Protein AF-A0A067FS58-F1 (afdb_monomer_lite)

Organism: Citrus sinensis (NCBI:txid2711)

Sequence (103 aa):
PRLTDYDTLLENVRDLREGKPVQVPIYDFESSSRTGYRTVEVPSSRIVIIEGIYALSEKLRPLLDLRVSVTGGVHFDLVKRVLRDIQRVGQEPEEIIQQISET

Structure (mmCIF, N/CA/C/O backbone):
data_AF-A0A067FS58-F1
#
_entry.id   AF-A0A067FS58-F1
#
loop_
_atom_site.group_PDB
_atom_site.id
_atom_site.type_symbol
_atom_site.label_atom_id
_atom_site.label_alt_id
_atom_site.label_comp_id
_atom_site.label_asym_id
_atom_site.label_entity_id
_atom_site.label_seq_id
_atom_site.pdbx_PDB_ins_code
_atom_site.Cartn_x
_atom_site.Cartn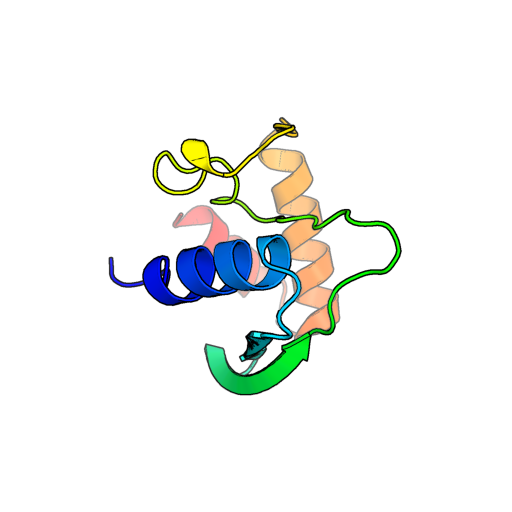_y
_atom_site.Cartn_z
_atom_site.occupancy
_atom_site.B_iso_or_equiv
_atom_site.auth_seq_id
_atom_site.auth_comp_id
_atom_site.auth_asym_id
_atom_site.auth_atom_id
_atom_site.pdbx_PDB_model_num
ATOM 1 N N . PRO A 1 1 ? 5.553 -17.229 -9.982 1.00 37.16 1 PRO A N 1
ATOM 2 C CA . PRO A 1 1 ? 4.490 -16.248 -9.655 1.00 37.16 1 PRO A CA 1
ATOM 3 C C . PRO A 1 1 ? 4.236 -16.180 -8.131 1.00 37.16 1 PRO A C 1
ATOM 5 O O . PRO A 1 1 ? 3.305 -16.781 -7.610 1.00 37.16 1 PRO A O 1
ATOM 8 N N . ARG A 1 2 ? 5.136 -15.494 -7.415 1.00 46.97 2 ARG A N 1
ATOM 9 C CA . ARG A 1 2 ? 5.149 -15.285 -5.949 1.00 46.97 2 ARG A CA 1
ATOM 10 C C . ARG A 1 2 ? 5.423 -13.793 -5.647 1.00 46.97 2 ARG A C 1
ATOM 12 O O . ARG A 1 2 ? 6.184 -13.459 -4.757 1.00 46.97 2 ARG A O 1
ATOM 19 N N . LEU A 1 3 ? 4.915 -12.891 -6.491 1.00 64.06 3 LEU A N 1
ATOM 20 C CA . LEU A 1 3 ? 5.466 -11.532 -6.648 1.00 64.06 3 LEU A CA 1
ATOM 21 C C . LEU A 1 3 ? 4.731 -10.430 -5.866 1.00 64.06 3 LEU A C 1
ATOM 23 O O . LEU A 1 3 ? 5.186 -9.292 -5.868 1.00 64.06 3 LEU A O 1
ATOM 27 N N . THR A 1 4 ? 3.613 -10.721 -5.196 1.00 73.00 4 THR A N 1
ATOM 28 C CA . THR A 1 4 ? 2.860 -9.695 -4.455 1.00 73.00 4 THR A CA 1
ATOM 29 C C . THR A 1 4 ? 2.350 -10.242 -3.130 1.00 73.00 4 THR A C 1
ATOM 31 O O . THR A 1 4 ? 1.567 -11.192 -3.094 1.00 73.00 4 THR A O 1
ATOM 34 N N . ASP A 1 5 ? 2.808 -9.620 -2.047 1.00 87.38 5 ASP A N 1
ATOM 35 C CA . ASP A 1 5 ? 2.466 -9.932 -0.661 1.00 87.38 5 ASP A CA 1
ATOM 36 C C . ASP A 1 5 ? 1.128 -9.276 -0.287 1.00 87.38 5 ASP A C 1
ATOM 38 O O . ASP A 1 5 ? 1.058 -8.217 0.341 1.00 87.38 5 ASP A O 1
ATOM 42 N N . TYR A 1 6 ? 0.043 -9.869 -0.790 1.00 90.69 6 TYR A N 1
ATOM 43 C CA . TYR A 1 6 ? -1.307 -9.364 -0.542 1.00 90.69 6 TYR A CA 1
ATOM 44 C C . TYR A 1 6 ? -1.710 -9.461 0.922 1.00 90.69 6 TYR A C 1
ATOM 46 O O . TYR A 1 6 ? -2.518 -8.649 1.354 1.00 90.69 6 TYR A O 1
ATOM 54 N N . ASP A 1 7 ? -1.180 -10.428 1.664 1.00 92.25 7 ASP A N 1
ATOM 55 C CA . ASP A 1 7 ? -1.582 -10.643 3.050 1.00 92.25 7 ASP A CA 1
ATOM 56 C C . ASP A 1 7 ? -1.131 -9.455 3.908 1.00 92.25 7 ASP A C 1
ATOM 58 O O . ASP A 1 7 ? -1.976 -8.823 4.545 1.00 92.25 7 ASP A O 1
ATOM 62 N N . THR A 1 8 ? 0.139 -9.038 3.789 1.00 93.69 8 THR A N 1
ATOM 63 C CA . THR A 1 8 ? 0.631 -7.805 4.433 1.00 93.69 8 THR A CA 1
ATOM 64 C C . THR A 1 8 ? -0.123 -6.559 3.959 1.00 93.69 8 THR A C 1
ATOM 66 O O . THR A 1 8 ? -0.442 -5.685 4.762 1.00 93.69 8 THR A O 1
ATOM 69 N N . LEU A 1 9 ? -0.445 -6.448 2.664 1.00 94.06 9 LEU A N 1
ATOM 70 C CA . LEU A 1 9 ? -1.198 -5.292 2.162 1.00 94.06 9 LEU A CA 1
ATOM 71 C C . LEU A 1 9 ? -2.612 -5.222 2.760 1.00 94.06 9 LEU A C 1
ATOM 73 O O . LEU A 1 9 ? -3.048 -4.152 3.179 1.00 94.06 9 LEU A O 1
ATOM 77 N N . LEU A 1 10 ? -3.335 -6.342 2.789 1.00 95.25 10 LEU A N 1
ATOM 78 C CA . LEU A 1 10 ? -4.703 -6.406 3.306 1.00 95.25 10 LEU A CA 1
ATOM 79 C C . LEU A 1 10 ? -4.752 -6.132 4.810 1.00 95.25 10 LEU A C 1
ATOM 81 O O . LEU A 1 10 ? -5.666 -5.444 5.262 1.00 95.25 10 LEU A O 1
ATOM 85 N N . GLU A 1 11 ? -3.786 -6.652 5.565 1.00 96.12 11 GLU A N 1
ATOM 86 C CA . GLU A 1 11 ? -3.627 -6.366 6.992 1.00 96.12 11 GLU A CA 1
ATOM 87 C C . GLU A 1 11 ? -3.385 -4.873 7.227 1.00 96.12 11 GLU A C 1
ATOM 89 O O . GLU A 1 11 ? -4.183 -4.229 7.906 1.00 96.12 11 GLU A O 1
ATOM 94 N N . ASN A 1 12 ? -2.399 -4.285 6.543 1.00 96.38 12 ASN A N 1
ATOM 95 C CA . ASN A 1 12 ? -2.091 -2.862 6.674 1.00 96.38 12 ASN A CA 1
ATOM 96 C C . ASN A 1 12 ? -3.291 -1.961 6.326 1.00 96.38 12 ASN A C 1
ATOM 98 O O . ASN A 1 12 ? -3.548 -0.961 6.994 1.00 96.38 12 ASN A O 1
ATOM 102 N N . VAL A 1 13 ? -4.060 -2.296 5.286 1.00 95.56 13 VAL A N 1
ATOM 103 C CA . VAL A 1 13 ? -5.255 -1.515 4.918 1.00 95.56 13 VAL A CA 1
ATOM 104 C C . VAL A 1 13 ? -6.342 -1.616 5.993 1.00 95.56 13 VAL A C 1
ATOM 106 O O . VAL A 1 13 ? -6.999 -0.616 6.288 1.00 95.56 13 VAL A O 1
ATOM 109 N N . ARG A 1 14 ? -6.535 -2.795 6.596 1.00 95.88 14 ARG A N 1
ATOM 110 C CA . ARG A 1 14 ? -7.499 -2.984 7.693 1.00 95.88 14 ARG A CA 1
ATOM 111 C C . ARG A 1 14 ? -7.083 -2.214 8.939 1.00 95.88 14 ARG A C 1
ATOM 113 O O . ARG A 1 14 ? -7.907 -1.484 9.479 1.00 95.88 14 ARG A O 1
ATOM 120 N N . ASP A 1 15 ? -5.820 -2.306 9.333 1.00 97.12 15 ASP A N 1
ATOM 121 C CA . ASP A 1 15 ? -5.301 -1.605 10.507 1.00 97.12 15 ASP A CA 1
ATOM 122 C C . ASP A 1 15 ? -5.407 -0.083 10.358 1.00 97.12 15 ASP A C 1
ATOM 124 O O . ASP A 1 15 ? -5.907 0.591 11.261 1.00 97.12 15 ASP A O 1
ATOM 128 N N . LEU A 1 16 ? -5.065 0.465 9.185 1.00 96.44 16 LEU A N 1
ATOM 129 C CA . LEU A 1 16 ? -5.267 1.891 8.906 1.00 96.44 16 LEU A CA 1
ATOM 130 C C . LEU A 1 16 ? -6.745 2.295 9.004 1.00 96.44 16 LEU A C 1
ATOM 132 O O . LEU A 1 16 ? -7.055 3.373 9.518 1.00 96.44 16 LEU A O 1
ATOM 136 N N . ARG A 1 17 ? -7.668 1.434 8.553 1.00 93.56 17 ARG A N 1
ATOM 137 C CA . ARG A 1 17 ? -9.118 1.665 8.668 1.00 93.56 17 ARG A CA 1
ATOM 138 C C . ARG A 1 17 ? -9.597 1.641 10.121 1.00 93.56 17 ARG A C 1
ATOM 140 O O . ARG A 1 17 ? -10.526 2.368 10.465 1.00 93.56 17 ARG A O 1
ATOM 147 N N . GLU A 1 18 ? -8.957 0.837 10.965 1.00 95.50 18 GLU A N 1
ATOM 148 C CA . GLU A 1 18 ? -9.205 0.764 12.409 1.00 95.50 18 GLU A CA 1
ATOM 149 C C . GLU A 1 18 ? -8.508 1.879 13.205 1.00 95.50 18 GLU A C 1
ATOM 151 O O . GLU A 1 18 ? -8.657 1.955 14.424 1.00 95.50 18 GLU A O 1
ATOM 156 N N . GLY A 1 19 ? -7.773 2.771 12.536 1.00 95.50 19 GLY A N 1
ATOM 157 C CA . GLY A 1 19 ? -7.060 3.860 13.194 1.00 95.50 19 GLY A CA 1
ATOM 158 C C . GLY A 1 19 ? -5.788 3.403 13.905 1.00 95.50 19 GLY A C 1
ATOM 159 O O . GLY A 1 19 ? -5.391 4.014 14.898 1.00 95.50 19 GLY A O 1
ATOM 160 N N . LYS A 1 20 ? -5.134 2.358 13.392 1.00 97.56 20 LYS A N 1
ATOM 161 C CA . LYS A 1 20 ? -3.832 1.883 13.866 1.00 97.56 20 LYS A CA 1
ATOM 162 C C . LYS A 1 20 ? -2.727 2.251 12.865 1.00 97.56 20 LYS A C 1
ATOM 164 O O . LYS A 1 20 ? -2.950 2.147 11.658 1.00 97.56 20 LYS A O 1
ATOM 169 N N . PRO A 1 21 ? -1.541 2.676 13.336 1.00 97.31 21 PRO A N 1
ATOM 170 C CA . PRO A 1 21 ? -0.379 2.850 12.471 1.00 97.31 21 PRO A CA 1
ATOM 171 C C . PRO A 1 21 ? 0.131 1.493 11.974 1.00 97.31 21 PRO A C 1
ATOM 173 O O . PRO A 1 21 ? -0.012 0.482 12.662 1.00 97.31 21 PRO A O 1
ATOM 176 N N . VAL A 1 22 ? 0.757 1.476 10.797 1.00 97.81 22 VAL A N 1
ATOM 177 C CA . VAL A 1 22 ? 1.171 0.231 10.123 1.00 97.81 22 VAL A CA 1
ATOM 178 C C . VAL A 1 22 ? 2.612 0.275 9.638 1.00 97.81 22 VAL A C 1
ATOM 180 O O . VAL A 1 22 ? 3.160 1.349 9.392 1.00 97.81 22 VAL A O 1
ATOM 183 N N . GLN A 1 23 ? 3.221 -0.898 9.455 1.00 97.19 23 GLN A N 1
ATOM 184 C CA . GLN A 1 23 ? 4.564 -1.027 8.892 1.00 97.19 23 GLN A CA 1
ATOM 185 C C . GLN A 1 23 ? 4.491 -1.378 7.409 1.00 97.19 23 GLN A C 1
ATOM 187 O O . GLN A 1 23 ? 4.159 -2.499 7.020 1.00 97.19 23 GLN A O 1
ATOM 192 N N . VAL A 1 24 ? 4.827 -0.410 6.560 1.00 95.62 24 VAL A N 1
ATOM 193 C CA . VAL A 1 24 ? 4.827 -0.600 5.108 1.00 95.62 24 VAL A CA 1
ATOM 194 C C . VAL A 1 24 ? 6.232 -0.990 4.653 1.00 95.62 24 VAL A C 1
ATOM 196 O O . VAL A 1 24 ? 7.182 -0.262 4.953 1.00 95.62 24 VAL A O 1
ATOM 199 N N . PRO A 1 25 ? 6.401 -2.114 3.933 1.00 94.44 25 PRO A N 1
ATOM 200 C CA . PRO A 1 25 ? 7.703 -2.508 3.422 1.00 94.44 25 PRO A CA 1
ATOM 201 C C . PRO A 1 25 ? 8.223 -1.493 2.400 1.00 94.44 25 PRO A C 1
ATOM 203 O O . PRO A 1 25 ? 7.478 -1.004 1.550 1.00 94.44 25 PRO A O 1
ATOM 206 N N . ILE A 1 26 ? 9.521 -1.213 2.463 1.00 93.94 26 ILE A N 1
ATOM 207 C CA . ILE A 1 26 ? 10.228 -0.389 1.484 1.00 93.94 26 ILE A CA 1
ATOM 208 C C . ILE A 1 26 ? 10.829 -1.330 0.442 1.00 93.94 26 ILE A C 1
ATOM 210 O O . ILE A 1 26 ? 11.573 -2.250 0.792 1.00 93.94 26 ILE A O 1
ATOM 214 N N . TYR A 1 27 ? 10.481 -1.116 -0.825 1.00 90.69 27 TYR A N 1
ATOM 215 C CA . TYR A 1 27 ? 11.073 -1.834 -1.949 1.00 90.69 27 TYR A CA 1
ATOM 216 C C . TYR A 1 27 ? 12.133 -0.961 -2.612 1.00 90.69 27 TYR A C 1
ATOM 218 O O . TYR A 1 27 ? 11.847 0.175 -2.996 1.00 90.69 27 TYR A O 1
ATOM 226 N N . ASP A 1 28 ? 13.337 -1.503 -2.739 1.00 88.50 28 ASP A N 1
ATOM 227 C CA . ASP A 1 28 ? 14.429 -0.897 -3.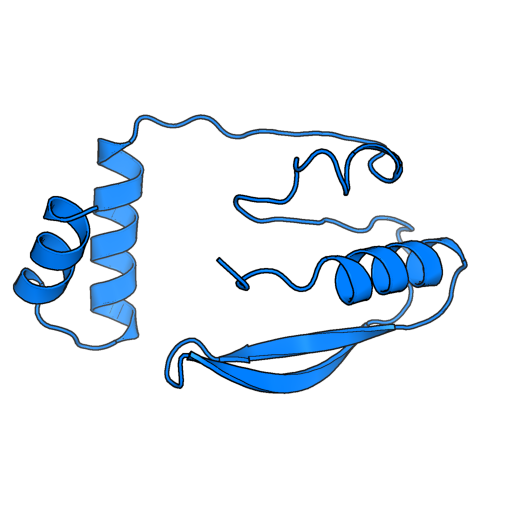481 1.00 88.50 28 ASP A CA 1
ATOM 228 C C . ASP A 1 28 ? 14.498 -1.510 -4.883 1.00 88.50 28 ASP A C 1
ATOM 230 O O . ASP A 1 28 ? 14.603 -2.728 -5.051 1.00 88.50 28 ASP A O 1
ATOM 234 N N . PHE A 1 29 ? 14.415 -0.646 -5.892 1.00 82.81 29 PHE A N 1
ATOM 235 C CA . PHE A 1 29 ? 14.426 -1.045 -7.293 1.00 82.81 29 PHE A CA 1
ATOM 236 C C . PHE A 1 29 ? 15.832 -1.368 -7.800 1.00 82.8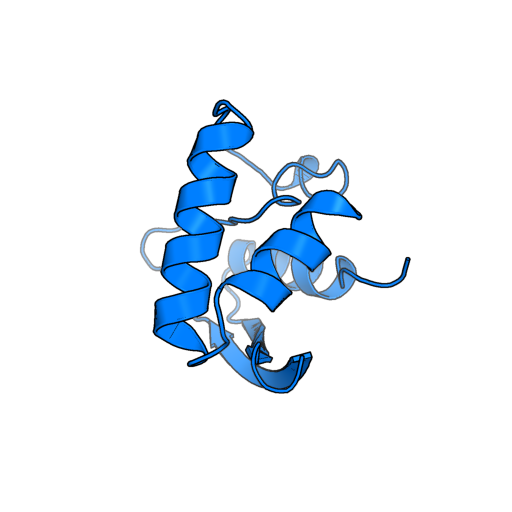1 29 PHE A C 1
ATOM 238 O O . PHE A 1 29 ? 15.945 -2.210 -8.687 1.00 82.81 29 PHE A O 1
ATOM 245 N N . GLU A 1 30 ? 16.884 -0.769 -7.230 1.00 83.94 30 GLU A N 1
ATOM 246 C CA . GLU A 1 30 ? 18.268 -1.040 -7.642 1.00 83.94 30 GLU A CA 1
ATOM 247 C C . GLU A 1 30 ? 18.674 -2.458 -7.235 1.00 83.94 30 GLU A C 1
ATOM 249 O O . GLU A 1 30 ? 19.106 -3.256 -8.066 1.00 83.94 30 GLU A O 1
ATOM 254 N N . SER A 1 31 ? 18.447 -2.817 -5.969 1.00 88.38 31 SER A N 1
ATOM 255 C CA . SER A 1 31 ? 18.722 -4.170 -5.466 1.00 88.38 31 SER A CA 1
ATOM 256 C C . SER A 1 31 ? 17.605 -5.184 -5.740 1.00 88.38 31 SER A C 1
ATOM 258 O O . SER A 1 31 ? 17.759 -6.364 -5.419 1.00 88.38 31 SER A O 1
ATOM 260 N N . SER A 1 32 ? 16.476 -4.750 -6.313 1.00 84.38 32 SER A N 1
ATOM 261 C CA . SER A 1 32 ? 15.275 -5.571 -6.531 1.00 84.38 32 SER A CA 1
ATOM 262 C C . SER A 1 32 ? 14.834 -6.343 -5.278 1.00 84.38 32 SER A C 1
ATOM 264 O O . SER A 1 32 ? 14.501 -7.532 -5.332 1.00 84.38 32 SER A O 1
ATOM 266 N N . SER A 1 33 ? 14.864 -5.681 -4.119 1.00 88.31 33 SER A N 1
ATOM 267 C CA . SER A 1 33 ? 14.663 -6.336 -2.826 1.00 88.31 33 SER A CA 1
ATOM 268 C C . SER A 1 33 ? 13.912 -5.464 -1.815 1.00 88.31 33 SER A C 1
ATOM 270 O O . SER A 1 33 ? 13.772 -4.250 -1.969 1.00 88.31 33 SER A O 1
ATOM 272 N N . ARG A 1 34 ? 13.384 -6.096 -0.758 1.00 91.12 34 ARG A N 1
ATOM 273 C CA . ARG A 1 34 ? 12.798 -5.390 0.391 1.00 91.12 34 ARG A CA 1
ATOM 274 C C . ARG A 1 34 ? 13.930 -4.981 1.336 1.00 91.12 34 ARG A C 1
ATOM 276 O O . ARG A 1 34 ? 14.582 -5.853 1.901 1.00 91.12 34 ARG A O 1
ATOM 283 N N . THR A 1 35 ? 14.128 -3.682 1.540 1.00 94.00 35 THR A N 1
ATOM 284 C CA . THR A 1 35 ? 15.270 -3.139 2.308 1.00 94.00 35 THR A CA 1
ATOM 285 C C . THR A 1 35 ? 14.915 -2.695 3.723 1.00 94.00 35 THR A C 1
ATOM 287 O O . THR A 1 35 ? 15.800 -2.406 4.525 1.00 94.00 35 THR A O 1
ATOM 290 N N . GLY A 1 36 ? 13.629 -2.674 4.072 1.00 94.94 36 GLY A N 1
ATOM 291 C CA . GLY A 1 36 ? 13.182 -2.335 5.417 1.00 94.94 36 GLY A CA 1
ATOM 292 C C . GLY A 1 36 ? 11.687 -2.074 5.494 1.00 94.94 36 GLY A C 1
ATOM 293 O O . GLY A 1 36 ? 10.922 -2.484 4.618 1.00 94.94 36 GLY A O 1
ATOM 294 N N . TYR A 1 37 ? 11.288 -1.372 6.552 1.00 96.25 37 TYR A N 1
ATOM 295 C CA . TYR A 1 37 ? 9.912 -0.961 6.810 1.00 96.25 37 TYR A CA 1
ATOM 296 C C . TYR A 1 37 ? 9.867 0.515 7.189 1.00 96.25 37 TYR A C 1
ATOM 298 O O . TYR A 1 37 ? 10.800 1.043 7.796 1.00 96.25 37 TYR A O 1
ATOM 306 N N . ARG A 1 38 ? 8.765 1.169 6.835 1.00 96.81 38 ARG A N 1
ATOM 307 C CA . ARG A 1 38 ? 8.442 2.528 7.257 1.00 96.81 38 ARG A CA 1
ATOM 308 C C . ARG A 1 38 ? 7.102 2.519 7.975 1.00 96.81 38 ARG A C 1
ATOM 310 O O . ARG A 1 38 ? 6.116 2.032 7.417 1.00 96.81 38 ARG A O 1
ATOM 317 N N . THR A 1 39 ? 7.049 3.161 9.136 1.00 97.50 39 THR A N 1
ATOM 318 C CA . THR A 1 39 ? 5.783 3.420 9.819 1.00 97.50 39 THR A CA 1
ATOM 319 C C . THR A 1 39 ? 4.947 4.403 9.003 1.00 97.50 39 THR A C 1
ATOM 321 O O . THR A 1 39 ? 5.420 5.476 8.619 1.00 97.50 39 THR A O 1
ATOM 324 N N . VAL A 1 40 ? 3.700 4.038 8.730 1.00 96.38 40 VAL A N 1
ATOM 325 C CA . VAL A 1 40 ? 2.684 4.930 8.178 1.00 96.38 40 VAL A CA 1
ATOM 326 C C . VAL A 1 40 ? 1.652 5.182 9.264 1.00 96.38 40 VAL A C 1
ATOM 328 O O . VAL A 1 40 ? 0.954 4.268 9.698 1.00 96.38 40 VAL A O 1
ATOM 331 N N . GLU A 1 41 ? 1.590 6.435 9.704 1.00 97.31 41 GLU A N 1
ATOM 332 C CA . GLU A 1 41 ? 0.591 6.906 10.655 1.00 97.31 41 GLU A CA 1
ATOM 333 C C . GLU A 1 41 ? -0.792 6.984 10.008 1.00 97.31 41 GLU A C 1
ATOM 335 O O . GLU A 1 41 ? -0.933 7.142 8.791 1.00 97.31 41 GLU A O 1
ATOM 340 N N . VAL A 1 42 ? -1.826 6.926 10.843 1.00 96.00 42 VAL A N 1
ATOM 341 C CA . VAL A 1 42 ? -3.209 7.080 10.394 1.00 96.00 42 VAL A CA 1
ATOM 342 C C . VAL A 1 42 ? -3.400 8.499 9.851 1.00 96.00 42 VAL A C 1
ATOM 344 O O . VAL A 1 42 ? -3.203 9.471 10.588 1.00 96.00 42 VAL A O 1
ATOM 347 N N . PRO A 1 43 ? -3.801 8.665 8.581 1.00 92.25 43 PRO A N 1
ATOM 348 C CA . PRO A 1 43 ? -3.940 9.989 7.999 1.00 92.25 43 PRO A CA 1
ATOM 349 C C . PRO A 1 43 ? -5.126 10.736 8.621 1.00 92.25 43 PRO A C 1
ATOM 351 O O . PRO A 1 43 ? -6.244 10.221 8.683 1.00 92.25 43 PRO A O 1
ATOM 354 N N . SER A 1 44 ? -4.919 11.998 9.009 1.00 94.31 44 SER A N 1
ATOM 355 C CA . SER A 1 44 ? -5.985 12.866 9.538 1.00 94.31 44 SER A CA 1
ATOM 356 C C . SER A 1 44 ? -7.109 13.117 8.525 1.00 94.31 44 SER A C 1
ATOM 358 O O . SER A 1 44 ? -8.260 13.312 8.912 1.00 94.31 44 SER A O 1
ATOM 360 N N . SER A 1 45 ? -6.792 13.049 7.229 1.00 94.06 45 SER A N 1
ATOM 361 C CA . SER A 1 45 ? -7.749 13.144 6.122 1.00 94.06 45 SER A CA 1
ATOM 362 C C . SER A 1 45 ? -8.703 11.952 6.035 1.00 94.06 45 SER A C 1
ATOM 364 O O . SER A 1 45 ? -9.698 12.038 5.318 1.00 94.06 45 SER A O 1
ATOM 366 N N . ARG A 1 46 ? -8.402 10.843 6.731 1.00 90.62 46 ARG A N 1
ATOM 367 C CA . ARG A 1 46 ? -9.109 9.554 6.627 1.00 90.62 46 ARG A CA 1
ATOM 368 C C . ARG A 1 46 ? -9.168 9.002 5.198 1.00 90.62 46 ARG A C 1
ATOM 370 O O . ARG A 1 46 ? -10.055 8.222 4.871 1.00 90.62 46 ARG A O 1
ATOM 377 N N . ILE A 1 47 ? -8.220 9.409 4.353 1.00 95.00 47 ILE A N 1
ATOM 378 C CA . ILE A 1 47 ? -8.089 8.943 2.974 1.00 95.00 47 ILE A CA 1
ATOM 379 C C . ILE A 1 47 ? -6.779 8.172 2.848 1.00 95.00 47 ILE A C 1
ATOM 381 O O . ILE A 1 47 ? -5.708 8.702 3.145 1.00 95.00 47 ILE A O 1
ATOM 385 N N . VAL A 1 48 ? -6.875 6.938 2.357 1.00 94.56 48 VAL A N 1
ATOM 386 C CA . VAL A 1 48 ? -5.736 6.104 1.962 1.00 94.56 48 VAL A CA 1
ATOM 387 C C . VAL A 1 48 ? -5.822 5.884 0.456 1.00 94.56 48 VAL A C 1
ATOM 389 O O . VAL A 1 48 ? -6.861 5.472 -0.054 1.00 94.56 48 VAL A O 1
ATOM 392 N N . ILE A 1 49 ? -4.733 6.167 -0.259 1.00 95.12 49 ILE A N 1
ATOM 393 C CA . ILE A 1 49 ? -4.638 5.946 -1.704 1.00 95.12 49 ILE A CA 1
ATOM 394 C C . ILE A 1 49 ? -3.759 4.723 -1.936 1.00 95.12 49 ILE A C 1
ATOM 396 O O . ILE A 1 49 ? -2.594 4.709 -1.545 1.00 95.12 49 ILE A O 1
ATOM 400 N N . ILE A 1 50 ? -4.327 3.704 -2.578 1.00 94.06 50 ILE A N 1
ATOM 401 C CA . ILE A 1 50 ? -3.601 2.513 -3.019 1.00 94.06 50 ILE A CA 1
ATOM 402 C C . ILE A 1 50 ? -3.406 2.637 -4.526 1.00 94.06 50 ILE A C 1
ATOM 404 O O . ILE A 1 50 ? -4.379 2.638 -5.280 1.00 94.06 50 ILE A O 1
ATOM 408 N N . GLU A 1 51 ? -2.154 2.739 -4.961 1.00 92.69 51 GLU A N 1
ATOM 409 C CA . GLU A 1 51 ? -1.790 2.814 -6.374 1.00 92.69 51 GLU A CA 1
ATOM 410 C C . GLU A 1 51 ? -0.984 1.593 -6.831 1.00 92.69 51 GLU A C 1
ATOM 412 O O . GLU A 1 51 ? -0.406 0.858 -6.031 1.00 92.69 51 GLU A O 1
ATOM 417 N N . GLY A 1 52 ? -0.960 1.376 -8.146 1.00 88.75 52 GLY A N 1
ATOM 418 C CA . GLY A 1 52 ? -0.186 0.320 -8.790 1.00 88.75 52 GLY A CA 1
ATOM 419 C C . GLY A 1 52 ? -1.017 -0.536 -9.741 1.00 88.75 52 GLY A C 1
ATOM 420 O O . GLY A 1 52 ? -2.247 -0.550 -9.702 1.00 88.75 52 GLY A O 1
ATOM 421 N N . ILE A 1 53 ? -0.324 -1.301 -10.585 1.00 88.00 53 ILE A N 1
ATOM 422 C CA . ILE A 1 53 ? -0.938 -2.135 -11.635 1.00 88.00 53 ILE A CA 1
ATOM 423 C C . ILE A 1 53 ? -1.890 -3.211 -11.087 1.00 88.00 53 ILE A C 1
ATOM 425 O O . ILE A 1 53 ? -2.772 -3.685 -11.795 1.00 88.00 53 ILE A O 1
ATOM 429 N N . TYR A 1 54 ? -1.745 -3.568 -9.808 1.00 90.62 54 TYR A N 1
ATOM 430 C CA . TYR A 1 54 ? -2.557 -4.572 -9.126 1.00 90.62 54 TYR A CA 1
ATOM 431 C C . TYR A 1 54 ? -3.539 -3.991 -8.096 1.00 90.62 54 TYR A C 1
ATOM 433 O O . TYR A 1 54 ? -4.193 -4.760 -7.385 1.00 90.62 54 TYR A O 1
ATOM 441 N N . ALA A 1 55 ? -3.677 -2.661 -8.013 1.00 92.50 55 ALA A N 1
ATOM 442 C CA . ALA A 1 55 ? -4.524 -1.995 -7.018 1.00 92.50 55 ALA A CA 1
ATOM 443 C C . ALA A 1 55 ? -6.015 -2.371 -7.141 1.00 92.50 55 ALA A C 1
ATOM 445 O O . ALA A 1 55 ? -6.739 -2.360 -6.152 1.00 92.50 55 ALA A O 1
ATOM 446 N N . LEU A 1 56 ? -6.470 -2.774 -8.335 1.00 93.25 56 LEU A N 1
ATOM 447 C CA . LEU A 1 56 ? -7.856 -3.190 -8.607 1.00 93.25 56 LEU A CA 1
ATOM 448 C C . LEU A 1 56 ? -8.066 -4.717 -8.605 1.00 93.25 56 LEU A C 1
ATOM 450 O O . LEU A 1 56 ? -9.085 -5.207 -9.107 1.00 93.25 56 LEU A O 1
ATOM 454 N N . SER A 1 57 ? -7.114 -5.475 -8.054 1.00 92.75 57 SER A N 1
ATOM 455 C CA . SER A 1 57 ? -7.204 -6.932 -7.894 1.00 92.75 57 SER A CA 1
ATOM 456 C C . SER A 1 57 ? -8.416 -7.349 -7.056 1.00 92.75 57 SER A C 1
ATOM 458 O O . SER A 1 57 ? -8.761 -6.672 -6.087 1.00 92.75 57 SER A O 1
ATOM 460 N N . G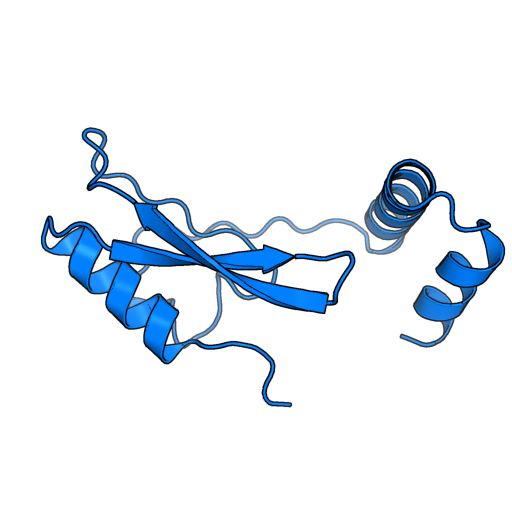LU A 1 58 ? -9.030 -8.494 -7.380 1.00 93.38 58 GLU A N 1
ATOM 461 C CA . GLU A 1 58 ? -10.203 -9.046 -6.672 1.00 93.38 58 GLU A CA 1
ATOM 462 C C . GLU A 1 58 ? -10.006 -9.123 -5.153 1.00 93.38 58 GLU A C 1
ATOM 464 O O . GLU A 1 58 ? -10.949 -8.913 -4.397 1.00 93.38 58 GLU A O 1
ATOM 469 N N . LYS A 1 59 ? -8.770 -9.365 -4.698 1.00 91.81 59 LYS A N 1
ATOM 470 C CA . LYS A 1 59 ? -8.437 -9.437 -3.269 1.00 91.81 59 LYS A CA 1
ATOM 471 C C . LYS A 1 59 ? -8.632 -8.106 -2.537 1.00 91.81 59 LYS A C 1
ATOM 473 O O . LYS A 1 59 ? -9.011 -8.113 -1.372 1.00 91.81 59 LYS A O 1
ATOM 478 N N . LEU A 1 60 ? -8.369 -6.980 -3.205 1.00 92.50 60 LEU A N 1
ATOM 479 C CA . LEU A 1 60 ? -8.469 -5.638 -2.621 1.00 92.50 60 LEU A CA 1
ATOM 480 C C . LEU A 1 60 ? -9.863 -5.041 -2.759 1.00 92.50 60 LEU A C 1
ATOM 482 O O . LEU A 1 60 ? -10.269 -4.269 -1.897 1.00 92.50 60 LEU A O 1
ATOM 486 N N . ARG A 1 61 ? -10.606 -5.404 -3.811 1.00 92.50 61 ARG A N 1
ATOM 487 C CA . ARG A 1 61 ? -11.914 -4.807 -4.133 1.00 92.50 61 ARG A CA 1
ATOM 488 C C . ARG A 1 61 ? -12.891 -4.698 -2.955 1.00 92.50 61 ARG A C 1
ATOM 490 O O . ARG A 1 61 ? -13.527 -3.652 -2.877 1.00 92.50 61 ARG A O 1
ATOM 497 N N . PRO A 1 62 ? -13.009 -5.678 -2.035 1.00 94.56 62 PRO A N 1
ATOM 498 C CA . PRO A 1 62 ? -13.906 -5.555 -0.883 1.00 94.56 62 PRO A CA 1
ATOM 499 C C . PRO A 1 62 ? -13.541 -4.430 0.099 1.00 94.56 62 PRO A C 1
ATOM 501 O O . PRO A 1 62 ? -14.375 -4.047 0.915 1.00 94.56 62 PRO A O 1
ATOM 504 N N . LEU A 1 63 ? -12.304 -3.927 0.055 1.00 93.56 63 LEU A N 1
ATOM 505 C CA . LEU A 1 63 ? -11.797 -2.862 0.926 1.00 93.56 63 LEU A CA 1
ATOM 506 C C . LEU A 1 63 ? -11.786 -1.479 0.254 1.00 93.56 63 LEU A C 1
ATOM 508 O O . LEU A 1 63 ? -11.450 -0.504 0.917 1.00 93.56 63 LEU A O 1
ATOM 512 N N . LEU A 1 64 ? -12.109 -1.380 -1.042 1.00 94.94 64 LEU A N 1
ATOM 513 C CA . LEU A 1 64 ? -12.021 -0.129 -1.801 1.00 94.94 64 LEU A CA 1
ATOM 514 C C . LEU A 1 64 ? -13.371 0.591 -1.846 1.00 94.94 64 LEU A C 1
ATOM 516 O O . LEU A 1 64 ? -14.330 0.072 -2.417 1.00 94.94 64 LEU A O 1
ATOM 520 N N . ASP A 1 65 ? -13.413 1.822 -1.339 1.00 96.50 65 ASP A N 1
ATOM 521 C CA . ASP A 1 65 ? -14.604 2.678 -1.428 1.00 96.50 65 ASP A CA 1
ATOM 522 C C . ASP A 1 65 ? -14.732 3.352 -2.812 1.00 96.50 65 ASP A C 1
ATOM 524 O O . ASP A 1 65 ? -15.830 3.504 -3.346 1.00 96.50 65 ASP A O 1
ATOM 528 N N . LEU A 1 66 ? -13.601 3.708 -3.436 1.00 96.44 66 LEU A N 1
ATOM 529 C CA . LEU A 1 66 ? -13.518 4.288 -4.781 1.00 96.44 66 LEU A CA 1
ATOM 530 C C . LEU A 1 66 ? -12.524 3.498 -5.640 1.00 96.44 66 LEU A C 1
ATOM 532 O O . LEU A 1 66 ? -11.467 3.084 -5.169 1.00 96.44 66 LEU A O 1
ATOM 536 N N . ARG A 1 67 ? -12.854 3.303 -6.921 1.00 95.69 67 ARG A N 1
ATOM 537 C CA . ARG A 1 67 ? -12.018 2.582 -7.892 1.00 95.69 67 ARG A CA 1
ATOM 538 C C . ARG A 1 67 ? -11.819 3.437 -9.132 1.00 95.69 67 ARG A C 1
ATOM 540 O O . ARG A 1 67 ? -12.791 3.848 -9.758 1.00 95.69 67 ARG A O 1
ATOM 547 N N . VAL A 1 68 ? -10.561 3.668 -9.490 1.00 94.44 68 VAL A N 1
ATOM 548 C CA . VAL A 1 68 ? -10.170 4.429 -10.679 1.00 94.44 68 VAL A CA 1
ATOM 549 C C . VAL A 1 68 ? -9.171 3.592 -11.466 1.00 94.44 68 VAL A C 1
ATOM 551 O O . VAL A 1 68 ? -8.173 3.142 -10.909 1.00 94.44 68 VAL A O 1
ATOM 554 N N . SER A 1 69 ? -9.437 3.376 -12.755 1.00 91.94 69 SER A N 1
ATOM 555 C CA . SER A 1 69 ? -8.464 2.808 -13.690 1.00 91.94 69 SER A CA 1
ATOM 556 C C . SER A 1 69 ? -8.085 3.858 -14.719 1.00 91.94 69 SER A C 1
ATOM 558 O O . SER A 1 69 ? -8.962 4.474 -15.325 1.00 91.94 69 SER A O 1
ATOM 560 N N . VAL A 1 70 ? -6.790 4.021 -14.952 1.00 86.25 70 VAL A N 1
ATOM 561 C CA . VAL A 1 70 ? -6.284 4.846 -16.047 1.00 86.25 70 VAL A CA 1
ATOM 562 C C . VAL A 1 70 ? -5.942 3.916 -17.203 1.00 86.25 70 VAL A C 1
ATOM 564 O O . VAL A 1 70 ? -5.096 3.038 -17.064 1.00 86.25 70 VAL A O 1
ATOM 567 N N . THR A 1 71 ? -6.615 4.094 -18.335 1.00 81.12 71 THR A N 1
ATOM 568 C CA . THR A 1 71 ? -6.326 3.382 -19.586 1.00 81.12 71 THR A CA 1
ATOM 569 C C . THR A 1 71 ? -5.615 4.320 -20.554 1.00 81.12 71 THR A C 1
ATOM 571 O O . THR A 1 71 ? -6.164 5.355 -20.925 1.00 81.12 71 THR A O 1
ATO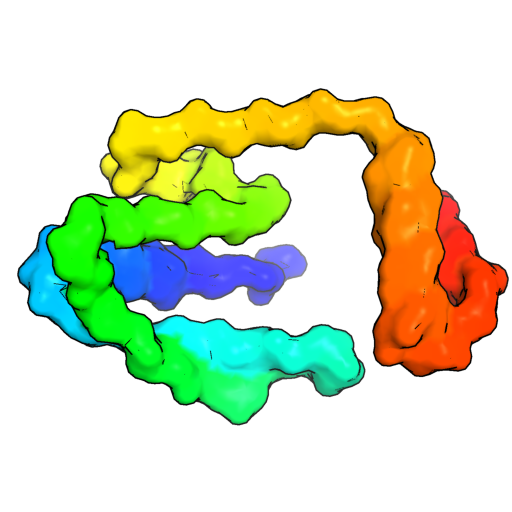M 574 N N . GLY A 1 72 ? -4.401 3.946 -20.960 1.00 73.38 72 GLY A N 1
ATOM 575 C CA . GLY A 1 72 ? -3.604 4.605 -21.995 1.00 73.38 72 GLY A CA 1
ATOM 576 C C . GLY A 1 72 ? -3.244 3.630 -23.121 1.00 73.38 72 GLY A C 1
ATOM 577 O O . GLY A 1 72 ? -3.340 2.414 -22.959 1.00 73.38 72 GLY A O 1
ATOM 578 N N . GLY A 1 73 ? -2.852 4.157 -24.284 1.00 68.19 73 GLY A N 1
ATOM 579 C CA . GLY A 1 73 ? -2.320 3.343 -25.378 1.00 68.19 73 GLY A CA 1
ATOM 580 C C . GLY A 1 73 ? -0.912 2.850 -25.042 1.00 68.19 73 GLY A C 1
ATOM 581 O O . GLY A 1 73 ? -0.020 3.666 -24.808 1.00 68.19 73 GLY A O 1
ATOM 582 N N . VAL A 1 74 ? -0.720 1.527 -25.059 1.00 61.41 74 VAL A N 1
ATOM 583 C CA . VAL A 1 74 ? 0.487 0.802 -24.607 1.00 61.41 74 VAL A CA 1
ATOM 584 C C . VAL A 1 74 ? 1.795 1.438 -25.096 1.00 61.41 74 VAL A C 1
ATOM 586 O O . VAL A 1 74 ? 2.752 1.555 -24.341 1.00 61.41 74 VAL A O 1
ATOM 589 N N . HIS A 1 75 ? 1.821 1.932 -26.335 1.00 61.28 75 HIS A N 1
ATOM 590 C CA . HIS A 1 75 ? 3.022 2.487 -26.957 1.00 61.28 75 HIS A CA 1
ATOM 591 C C . HIS A 1 75 ? 3.549 3.769 -26.293 1.00 61.28 75 HIS A C 1
ATOM 593 O O . HIS A 1 75 ? 4.760 3.955 -26.212 1.00 61.28 75 HIS A O 1
ATOM 599 N N . PHE A 1 76 ? 2.684 4.658 -25.798 1.00 63.88 76 PHE A N 1
ATOM 600 C CA . PHE A 1 76 ? 3.133 5.953 -25.272 1.00 63.88 76 PHE A CA 1
ATOM 601 C C . PHE A 1 76 ? 3.668 5.851 -23.840 1.00 63.88 76 PHE A C 1
ATOM 603 O O . PHE A 1 76 ? 4.660 6.495 -23.492 1.00 63.88 76 PHE A O 1
ATOM 610 N N . ASP A 1 77 ? 3.047 5.006 -23.018 1.00 66.81 77 ASP A N 1
ATOM 611 C CA . ASP A 1 77 ? 3.493 4.768 -21.643 1.00 66.81 77 ASP A CA 1
ATOM 612 C C . ASP A 1 77 ? 4.788 3.952 -21.606 1.00 66.81 77 ASP A C 1
ATOM 614 O O . ASP A 1 77 ? 5.638 4.179 -20.744 1.00 66.81 77 ASP A O 1
ATOM 618 N N . LEU A 1 78 ? 4.982 3.083 -22.600 1.00 64.88 78 LEU A N 1
ATOM 619 C CA . LEU A 1 78 ? 6.219 2.342 -22.806 1.00 64.88 78 LEU A CA 1
ATOM 620 C C . LEU A 1 78 ? 7.387 3.272 -23.136 1.00 64.88 78 LEU A C 1
ATOM 622 O O . LEU A 1 78 ? 8.402 3.237 -22.449 1.00 64.88 78 LEU A O 1
ATOM 626 N N . VAL A 1 79 ? 7.215 4.174 -24.109 1.00 70.62 79 VAL A N 1
ATOM 627 C CA . VAL A 1 79 ? 8.236 5.177 -24.464 1.00 70.62 79 VAL A CA 1
ATOM 628 C C . VAL A 1 79 ? 8.575 6.063 -23.263 1.00 70.62 79 VAL A C 1
ATOM 630 O O . VAL A 1 79 ? 9.746 6.306 -22.977 1.00 70.62 79 VAL A O 1
ATOM 633 N N . LYS A 1 80 ? 7.569 6.508 -22.501 1.00 69.75 80 LYS A N 1
ATOM 634 C CA . LYS A 1 80 ? 7.795 7.285 -21.271 1.00 69.75 80 LYS A CA 1
ATOM 635 C C . LYS A 1 80 ? 8.555 6.504 -20.206 1.00 69.75 80 LYS A C 1
ATOM 637 O O . LYS A 1 80 ? 9.360 7.100 -19.491 1.00 69.75 80 LYS A O 1
ATOM 642 N N . ARG A 1 81 ? 8.275 5.205 -20.067 1.00 71.94 81 ARG A N 1
ATOM 643 C CA . ARG A 1 81 ? 8.979 4.331 -19.129 1.00 71.94 81 ARG A CA 1
ATOM 644 C C . ARG A 1 81 ? 10.440 4.179 -19.532 1.00 71.94 81 ARG A C 1
ATOM 646 O O . ARG A 1 81 ? 11.291 4.440 -18.694 1.00 71.94 81 ARG A O 1
ATOM 653 N N . VAL A 1 82 ? 10.717 3.897 -20.807 1.00 70.62 82 VAL A N 1
ATOM 654 C CA . VAL A 1 82 ? 12.090 3.828 -21.337 1.00 70.62 82 VAL A CA 1
ATOM 655 C C . VAL A 1 82 ? 12.860 5.105 -21.028 1.00 70.62 82 VAL A C 1
ATOM 657 O O . VAL A 1 82 ? 13.921 5.054 -20.417 1.00 70.62 82 VAL A O 1
ATOM 660 N N . LEU A 1 83 ? 12.294 6.266 -21.363 1.00 68.69 83 LEU A N 1
ATOM 661 C CA . LEU A 1 83 ? 12.947 7.555 -21.122 1.00 68.69 83 LEU A CA 1
ATOM 662 C C . LEU A 1 83 ? 13.207 7.829 -19.632 1.00 68.69 83 LEU A C 1
ATOM 664 O O . LEU A 1 83 ? 14.231 8.414 -19.287 1.00 68.69 83 LEU A O 1
ATOM 668 N N . ARG A 1 84 ? 12.298 7.411 -18.743 1.00 72.44 84 ARG A N 1
ATOM 669 C CA . ARG A 1 84 ? 12.462 7.563 -17.289 1.00 72.44 84 ARG A CA 1
ATOM 670 C C . ARG A 1 84 ? 13.524 6.615 -16.730 1.00 72.44 84 ARG A C 1
ATOM 672 O O . ARG A 1 84 ? 14.272 7.021 -15.843 1.00 72.44 84 ARG A O 1
ATOM 679 N N . ASP A 1 85 ? 13.568 5.383 -17.223 1.00 68.25 85 ASP A N 1
ATOM 680 C CA . ASP A 1 85 ? 14.477 4.347 -16.732 1.00 68.25 85 ASP A CA 1
ATOM 681 C C . ASP A 1 85 ? 15.923 4.637 -17.193 1.00 68.25 85 ASP A C 1
ATOM 683 O O . ASP A 1 85 ? 16.835 4.579 -16.367 1.00 68.25 85 ASP A O 1
ATOM 687 N N . ILE A 1 86 ? 16.121 5.136 -18.424 1.00 68.94 86 ILE A N 1
ATOM 688 C CA . ILE A 1 86 ? 17.415 5.677 -18.905 1.00 68.94 86 ILE A CA 1
ATOM 689 C C . ILE A 1 86 ? 17.944 6.767 -17.956 1.00 68.94 86 ILE A C 1
ATOM 691 O O . ILE A 1 86 ? 19.105 6.748 -17.552 1.00 68.94 86 ILE A O 1
ATOM 695 N N . GLN A 1 87 ? 17.085 7.711 -17.554 1.00 64.62 87 GLN A N 1
ATOM 696 C CA . GLN A 1 87 ? 17.472 8.821 -16.672 1.00 64.62 87 GLN A CA 1
ATOM 697 C C . GLN A 1 87 ? 17.768 8.397 -15.228 1.00 64.62 87 GLN A C 1
ATOM 699 O O . GLN A 1 87 ? 18.462 9.123 -14.518 1.00 64.62 87 GLN A O 1
ATOM 704 N N . ARG A 1 88 ? 17.217 7.266 -14.770 1.00 64.12 88 ARG A N 1
ATOM 705 C CA . ARG A 1 88 ? 17.358 6.792 -13.387 1.00 64.12 88 ARG A CA 1
ATOM 706 C C . ARG A 1 88 ? 18.555 5.879 -13.174 1.00 64.12 88 ARG A C 1
ATOM 708 O O . ARG A 1 88 ? 19.148 5.950 -12.105 1.00 64.12 88 ARG A O 1
ATOM 715 N N . VAL A 1 89 ? 18.870 5.025 -14.146 1.00 60.19 89 VAL A N 1
ATOM 716 C CA . VAL A 1 89 ? 19.815 3.912 -13.944 1.00 60.19 89 VAL A CA 1
ATOM 717 C C . VAL A 1 89 ? 21.134 4.124 -14.699 1.00 60.19 89 VAL A C 1
ATOM 719 O O . VAL A 1 89 ? 22.104 3.420 -14.449 1.00 60.19 89 VAL A O 1
ATOM 722 N N . GLY A 1 90 ? 21.216 5.105 -15.607 1.00 57.66 90 GLY A N 1
ATOM 723 C CA . GLY A 1 90 ? 22.393 5.256 -16.472 1.00 57.66 90 GLY A CA 1
ATOM 724 C C . GLY A 1 90 ? 22.603 4.051 -17.399 1.00 57.66 90 GLY A C 1
ATOM 725 O O . GLY A 1 90 ? 23.713 3.834 -17.871 1.00 57.66 90 GLY A O 1
ATOM 726 N N . GLN A 1 91 ? 21.552 3.254 -17.621 1.00 57.78 91 GLN A N 1
ATOM 727 C CA . GLN A 1 91 ? 21.558 2.130 -18.551 1.00 57.78 91 GLN A CA 1
ATOM 728 C C . GLN A 1 91 ? 21.440 2.619 -19.991 1.00 57.78 91 GLN A C 1
ATOM 730 O O . GLN A 1 91 ? 20.695 3.562 -20.279 1.00 57.78 91 GLN A O 1
ATOM 735 N N . GLU A 1 92 ? 22.156 1.940 -20.885 1.00 61.59 92 GLU A N 1
ATOM 736 C CA . GLU A 1 92 ? 22.132 2.228 -22.314 1.00 61.59 92 GLU A CA 1
ATOM 737 C C . GLU A 1 92 ? 20.743 1.895 -22.908 1.00 61.59 92 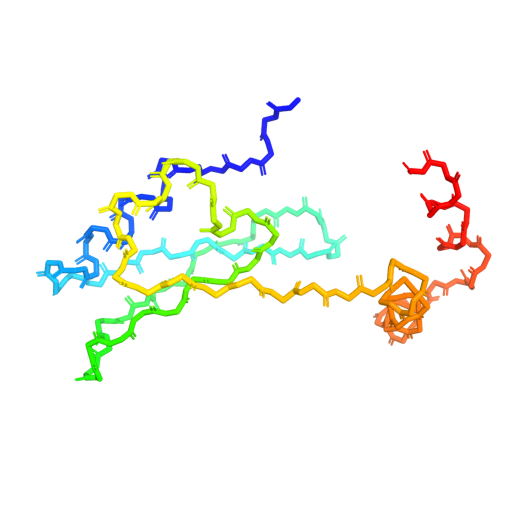GLU A C 1
ATOM 739 O O . GLU A 1 92 ? 20.136 0.877 -22.546 1.00 61.59 92 GLU A O 1
ATOM 744 N N . PRO A 1 93 ? 20.195 2.749 -23.796 1.00 60.06 93 PRO A N 1
ATOM 745 C CA . PRO A 1 93 ? 18.831 2.630 -24.324 1.00 60.06 93 PRO A CA 1
ATOM 746 C C . PRO A 1 93 ? 18.487 1.263 -24.936 1.00 60.06 93 PRO A C 1
ATOM 748 O O . PRO A 1 93 ? 17.323 0.849 -24.917 1.00 60.06 93 PRO A O 1
ATOM 751 N N . GLU A 1 94 ? 19.480 0.564 -25.482 1.00 60.47 94 GLU A N 1
ATOM 752 C CA . GLU A 1 94 ? 19.330 -0.706 -26.190 1.00 60.47 94 GLU A CA 1
ATOM 753 C C . GLU A 1 94 ? 18.882 -1.851 -25.266 1.00 60.47 94 GLU A C 1
ATOM 755 O O . GLU A 1 94 ? 18.024 -2.648 -25.654 1.00 60.47 94 GLU A O 1
ATOM 760 N N . GLU A 1 95 ? 19.384 -1.909 -24.027 1.00 58.91 95 GLU A N 1
ATOM 761 C CA . GLU A 1 95 ? 19.032 -2.964 -23.060 1.00 58.91 95 GLU A CA 1
ATOM 762 C C . GLU A 1 95 ? 17.555 -2.880 -22.640 1.00 58.91 95 GLU A C 1
ATOM 764 O O . GLU A 1 95 ? 16.869 -3.895 -22.478 1.00 58.91 95 GLU A O 1
ATOM 769 N N . ILE A 1 96 ? 17.041 -1.653 -22.516 1.00 58.72 96 ILE A N 1
ATOM 770 C CA . ILE A 1 96 ? 15.668 -1.376 -22.082 1.00 58.72 96 ILE A CA 1
ATOM 771 C C . ILE A 1 96 ? 14.670 -1.707 -23.197 1.00 58.72 96 ILE A C 1
ATOM 773 O O . ILE A 1 96 ? 13.615 -2.292 -22.940 1.00 58.72 96 ILE A O 1
ATOM 777 N N . ILE A 1 97 ? 15.002 -1.370 -24.447 1.00 60.09 97 ILE A N 1
ATOM 778 C CA . ILE A 1 97 ? 14.173 -1.706 -25.613 1.00 60.09 97 ILE A CA 1
ATOM 779 C C . ILE A 1 97 ? 14.070 -3.229 -25.776 1.00 60.09 97 ILE A C 1
ATOM 781 O O . ILE A 1 97 ? 12.987 -3.734 -26.084 1.00 60.09 97 ILE A O 1
ATOM 785 N N . GLN A 1 98 ? 15.150 -3.968 -25.509 1.00 57.50 98 GLN A N 1
ATOM 786 C CA . GLN A 1 98 ? 15.141 -5.423 -25.625 1.00 57.50 98 GLN A CA 1
ATOM 787 C C . GLN A 1 98 ? 14.253 -6.103 -24.569 1.00 57.50 98 GLN A C 1
ATOM 789 O O . GLN A 1 98 ? 13.392 -6.902 -24.941 1.00 57.50 98 GLN A O 1
ATOM 794 N N . GLN A 1 99 ? 14.355 -5.716 -23.289 1.00 54.56 99 GLN A N 1
ATOM 795 C CA . GLN A 1 99 ? 13.464 -6.219 -22.223 1.00 54.56 99 GLN A CA 1
ATOM 796 C C . GLN A 1 99 ? 11.977 -6.012 -22.539 1.00 54.56 99 GLN A C 1
ATOM 798 O O . GLN A 1 99 ? 11.123 -6.821 -22.176 1.00 54.56 99 GLN A O 1
ATOM 803 N N . ILE A 1 100 ? 11.671 -4.912 -23.219 1.00 57.56 100 ILE A N 1
ATOM 804 C CA . ILE A 1 100 ? 10.317 -4.547 -23.618 1.00 57.56 100 ILE A CA 1
ATOM 805 C C . ILE A 1 100 ? 9.824 -5.365 -24.811 1.00 57.56 100 ILE A C 1
ATOM 807 O O . ILE A 1 100 ? 8.648 -5.700 -24.859 1.00 57.56 100 ILE A O 1
ATOM 811 N N . SER A 1 101 ? 10.694 -5.677 -25.772 1.00 52.78 101 SER A N 1
ATOM 812 C CA . SER A 1 101 ? 10.321 -6.473 -26.948 1.00 52.78 101 SER A CA 1
ATOM 813 C C . SER A 1 101 ? 10.073 -7.953 -26.640 1.00 52.78 101 SER A C 1
ATOM 815 O O . SER A 1 101 ? 9.381 -8.630 -27.397 1.00 52.78 101 SER A O 1
ATOM 817 N N . GLU A 1 102 ? 10.633 -8.445 -25.533 1.00 43.91 102 GLU A N 1
ATOM 818 C CA . GLU A 1 102 ? 10.514 -9.835 -25.081 1.00 43.91 102 GLU A CA 1
ATOM 819 C C . GLU A 1 102 ? 9.368 -10.051 -24.068 1.00 43.91 102 GLU A C 1
ATOM 821 O O . GLU A 1 102 ? 9.114 -11.191 -23.672 1.00 43.91 102 GLU A O 1
ATOM 826 N N . THR A 1 103 ? 8.664 -8.980 -23.668 1.00 43.38 103 THR A N 1
ATOM 827 C CA . THR A 1 103 ? 7.497 -9.008 -22.762 1.00 43.38 103 THR A CA 1
ATOM 828 C C . THR A 1 103 ? 6.197 -8.767 -23.523 1.00 43.38 103 THR A C 1
ATOM 830 O O . THR A 1 103 ? 5.216 -9.496 -23.247 1.00 43.38 103 THR A O 1
#

InterPro domains:
  IPR006083 Phosphoribulokinase/uridine kinase [PF00485] (2-101)
  IPR027417 P-loop containing nucleoside triphosphate hydrolase [G3DSA:3.40.50.300] (1-103)
  IPR027417 P-loop containing nucleoside triphosphate hydrolase [SSF52540] (4-103)

Radius of gyration: 16.91 Å; chains: 1; bounding box: 37×29×41 Å

pLDDT: mean 82.11, std 16.17, range [37.16, 97.81]

Foldseek 3Di:
DPPDDVVLVVVCLVCLLVQHKHWDFDADPVVRDGPGTDIDGNDPVNDDDDDDPCCCPPSCVVSDPDDDDDDDDPVPVLVVVLVVVCVVPVDDSVVSVVVVVVD

Secondary structure (DSSP, 8-state):
-----HHHHHHHHHHHHTT--EEEEEEETTTTEEEEEEEEPPPTT------STTTT-TTTGGG-S--------HHHHHHHHHHHHHHHH---HHHHHHHHHT-